Protein AF-A0AAF0UYI5-F1 (afdb_monomer_lite)

Secondary structure (DSSP, 8-state):
--------PPP---HHHHTTP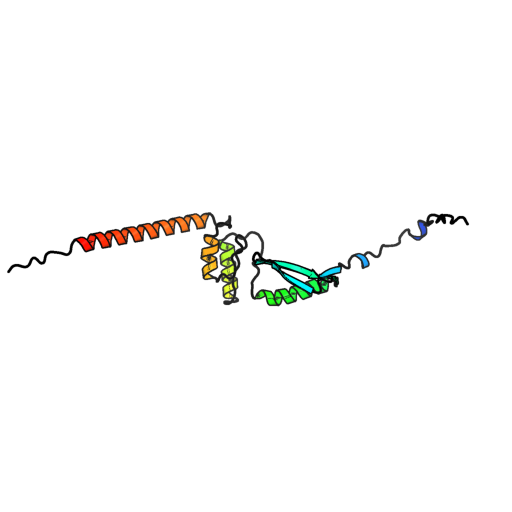PP--TTTS--EEEEEEEEEEEE-TTS-EEEEEEEEEEEEHHHHHHHHHHHHHHHTTS-----TT--HHHHHHHHHHHHHH-TT--B--TTT---SB-HHHHHHHHHH-TT-STTHHHHHHHHHHHHHHHHHHHHHHHHHHHHHTS--------

Sequence (174 aa):
GNKGIKLIKPIKINPEEYAGLEWNLEQFNKKKVLIPESHLMYTNTKGEISIRFTNYNYSNQTNLEEELELEEEKEFMNIEIIQEGYEVDEALQEAERRYNNNTNITFKCKACKTGNMGIFEVDRHFKTCEFRTDNLGYRKEYNNEDEIERDSIISQKELMESTSSSASPFQRTS

Structure (mmCIF, N/CA/C/O backbone):
data_AF-A0AAF0UYI5-F1
#
_entry.id   AF-A0AAF0UYI5-F1
#
loop_
_atom_site.group_PDB
_atom_site.id
_atom_site.type_symbol
_atom_site.label_atom_id
_atom_site.label_alt_id
_atom_site.label_comp_id
_atom_site.label_asym_id
_atom_site.label_entity_id
_atom_site.label_seq_id
_atom_site.pdbx_PDB_ins_code
_atom_site.Cartn_x
_atom_site.Cartn_y
_atom_site.Cartn_z
_atom_site.occupancy
_atom_site.B_iso_or_equiv
_atom_site.auth_seq_id
_atom_site.auth_comp_id
_atom_site.auth_asym_id
_atom_site.auth_atom_id
_atom_site.pdbx_PDB_model_num
ATOM 1 N N . GLY A 1 1 ? 14.761 35.169 -61.895 1.00 40.00 1 GLY A N 1
ATOM 2 C CA . GLY A 1 1 ? 15.932 34.498 -61.299 1.00 40.00 1 GLY A CA 1
ATOM 3 C C . GLY A 1 1 ? 15.481 33.195 -60.681 1.00 40.00 1 GLY A C 1
ATOM 4 O O . GLY A 1 1 ? 14.701 33.233 -59.740 1.00 40.00 1 GLY A O 1
ATOM 5 N N . ASN A 1 2 ? 15.877 32.065 -61.265 1.00 47.69 2 ASN A N 1
ATOM 6 C CA . ASN A 1 2 ? 15.392 30.738 -60.888 1.00 47.69 2 ASN A CA 1
ATOM 7 C C . ASN A 1 2 ? 16.076 30.292 -59.582 1.00 47.69 2 ASN A C 1
ATOM 9 O O . ASN A 1 2 ? 17.287 30.073 -59.568 1.00 47.69 2 ASN A O 1
ATOM 13 N N . LYS A 1 3 ? 15.328 30.196 -58.475 1.00 59.25 3 LYS A N 1
ATOM 14 C CA . LYS A 1 3 ? 15.824 29.647 -57.202 1.00 59.25 3 LYS A CA 1
ATOM 15 C C . LYS A 1 3 ? 15.841 28.119 -57.316 1.00 59.25 3 LYS A C 1
ATOM 17 O O . LYS A 1 3 ? 14.906 27.450 -56.896 1.00 59.25 3 LYS A O 1
ATOM 22 N N . GLY A 1 4 ? 16.866 27.589 -57.982 1.00 61.22 4 GLY A N 1
ATOM 23 C CA . GLY A 1 4 ? 17.025 26.153 -58.207 1.00 61.22 4 GLY A CA 1
ATOM 24 C C . GLY A 1 4 ? 17.203 25.379 -56.898 1.00 61.22 4 GLY A C 1
ATOM 25 O O . GLY A 1 4 ? 17.949 25.800 -56.013 1.00 61.22 4 GLY A O 1
ATOM 26 N N . ILE A 1 5 ? 16.523 24.237 -56.790 1.00 64.12 5 ILE A N 1
ATOM 27 C CA . ILE A 1 5 ? 16.699 23.262 -55.710 1.00 64.12 5 ILE A CA 1
ATOM 28 C C . ILE A 1 5 ? 18.129 22.713 -55.808 1.00 64.12 5 ILE A C 1
ATOM 30 O O . ILE A 1 5 ? 18.507 22.128 -56.824 1.00 64.12 5 ILE A O 1
ATOM 34 N N . LYS A 1 6 ? 18.943 22.907 -54.764 1.00 71.62 6 LYS A N 1
ATOM 35 C CA . LYS A 1 6 ? 20.257 22.259 -54.666 1.00 71.62 6 LYS A CA 1
ATOM 36 C C . LYS A 1 6 ? 20.039 20.775 -54.391 1.00 71.62 6 LYS A C 1
ATOM 38 O O . LYS A 1 6 ? 19.647 20.403 -53.289 1.00 71.62 6 LYS A O 1
ATOM 43 N N . LEU A 1 7 ? 20.303 19.936 -55.389 1.00 63.28 7 LEU A N 1
ATOM 44 C CA . LEU A 1 7 ? 20.336 18.488 -55.215 1.00 63.28 7 LEU A CA 1
ATOM 45 C C . LEU A 1 7 ? 21.528 18.138 -54.310 1.00 63.28 7 LEU A C 1
ATOM 47 O O . LEU A 1 7 ? 22.685 18.221 -54.729 1.00 63.28 7 LEU A O 1
ATOM 51 N N . ILE A 1 8 ? 21.254 17.789 -53.055 1.00 76.94 8 ILE A N 1
ATOM 52 C CA . ILE A 1 8 ? 22.266 17.252 -52.145 1.00 76.94 8 ILE A CA 1
ATOM 53 C C . ILE A 1 8 ? 22.531 15.819 -52.607 1.00 76.94 8 ILE A C 1
ATOM 55 O O . ILE A 1 8 ? 21.628 14.984 -52.607 1.00 76.94 8 ILE A O 1
ATOM 59 N N . LYS A 1 9 ? 23.752 15.544 -53.078 1.00 77.75 9 LYS A N 1
ATOM 60 C CA . LYS A 1 9 ? 24.138 14.181 -53.459 1.00 77.75 9 LYS A CA 1
ATOM 61 C C . LYS A 1 9 ? 24.109 13.287 -52.211 1.00 77.75 9 LYS A C 1
ATOM 63 O O . LYS A 1 9 ? 24.531 13.751 -51.151 1.00 77.75 9 LYS A O 1
ATOM 68 N N . PRO A 1 10 ? 23.645 12.032 -52.325 1.00 76.06 10 PRO A N 1
ATOM 69 C CA . PRO A 1 10 ? 23.645 11.111 -51.198 1.00 76.06 10 PRO A CA 1
ATOM 70 C C . PRO A 1 10 ? 25.071 10.896 -50.686 1.00 76.06 10 PRO A C 1
ATOM 72 O O . PRO A 1 10 ? 26.028 10.849 -51.466 1.00 76.06 10 PRO A O 1
ATOM 75 N N . ILE A 1 11 ? 25.194 10.786 -49.365 1.00 75.50 11 ILE A N 1
ATOM 76 C CA . ILE A 1 11 ? 26.463 10.519 -48.690 1.00 75.50 11 ILE A CA 1
ATOM 77 C C . ILE A 1 11 ? 26.959 9.148 -49.158 1.00 75.50 11 ILE A C 1
ATOM 79 O O . ILE A 1 11 ? 26.233 8.158 -49.085 1.00 75.50 11 ILE A O 1
ATOM 83 N N . LYS A 1 12 ? 28.191 9.098 -49.668 1.00 78.38 12 LYS A N 1
ATOM 84 C CA . LYS A 1 12 ? 28.867 7.841 -49.990 1.00 78.38 12 LYS A CA 1
ATOM 85 C C . LYS A 1 12 ? 29.588 7.370 -48.736 1.00 78.38 12 LYS A C 1
ATOM 87 O O . LYS A 1 12 ? 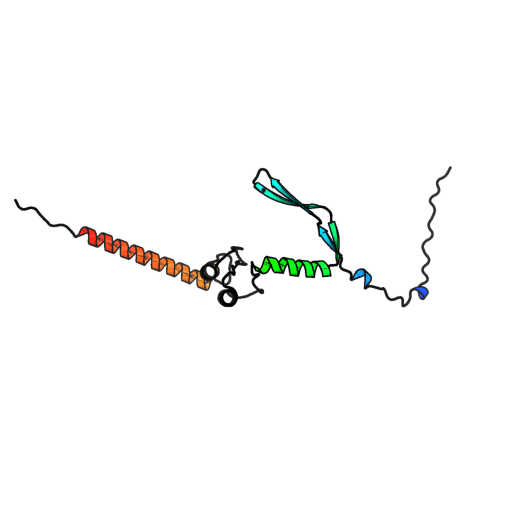30.534 8.021 -48.311 1.00 78.38 12 LYS A O 1
ATOM 92 N N . ILE A 1 13 ? 29.113 6.278 -48.151 1.00 74.12 13 ILE A N 1
ATOM 93 C CA . ILE A 1 13 ? 29.728 5.642 -46.984 1.00 74.12 13 ILE A CA 1
ATOM 94 C C . ILE A 1 13 ? 30.580 4.483 -47.503 1.00 74.12 13 ILE A C 1
ATOM 96 O O . ILE A 1 13 ? 30.069 3.653 -48.256 1.00 74.12 13 ILE A O 1
ATOM 100 N N . ASN A 1 14 ? 31.864 4.446 -47.145 1.00 78.50 14 ASN A N 1
ATOM 101 C CA . ASN A 1 14 ? 32.757 3.332 -47.454 1.00 78.50 14 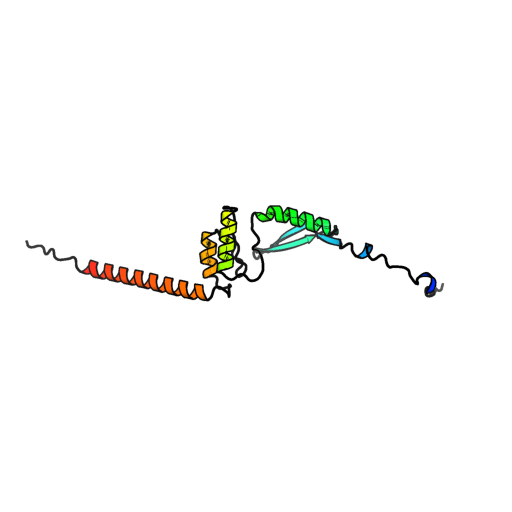ASN A CA 1
ATOM 102 C C . ASN A 1 14 ? 32.625 2.258 -46.358 1.00 78.50 14 ASN A C 1
ATOM 104 O O . ASN A 1 14 ? 33.045 2.521 -45.236 1.00 78.50 14 ASN A O 1
ATOM 108 N N . PRO A 1 15 ? 32.064 1.065 -46.624 1.00 69.38 15 PRO A N 1
ATOM 109 C CA . PRO A 1 15 ? 31.806 0.067 -45.584 1.00 69.38 15 PRO A CA 1
ATOM 110 C C . PRO A 1 15 ? 33.059 -0.390 -44.827 1.00 69.38 15 PRO A C 1
ATOM 112 O O . PRO A 1 15 ? 32.965 -0.711 -43.648 1.00 69.38 15 PRO A O 1
ATOM 115 N N . GLU A 1 16 ? 34.225 -0.387 -45.475 1.00 75.88 16 GLU A N 1
ATOM 116 C CA . GLU A 1 16 ? 35.495 -0.833 -44.885 1.00 75.88 16 GLU A CA 1
ATOM 117 C C . GLU A 1 16 ? 36.021 0.127 -43.807 1.00 75.88 16 GLU A C 1
ATOM 119 O O . GLU A 1 16 ? 36.668 -0.314 -42.864 1.00 75.88 16 GLU A O 1
ATOM 124 N N . GLU A 1 17 ? 35.696 1.421 -43.893 1.00 71.00 17 GLU A N 1
ATOM 125 C CA . GLU A 1 17 ? 36.098 2.434 -42.900 1.00 71.00 17 GLU A CA 1
ATOM 126 C C . GLU A 1 17 ? 35.301 2.339 -41.593 1.00 71.00 17 GLU A C 1
ATOM 128 O O . GLU A 1 17 ? 35.751 2.819 -40.554 1.00 71.00 17 GLU A O 1
ATOM 133 N N . TYR A 1 18 ? 34.118 1.722 -41.641 1.00 65.88 18 TYR A N 1
ATOM 134 C CA . TYR A 1 18 ? 33.220 1.580 -40.491 1.00 65.88 18 TYR A CA 1
ATOM 135 C C . TYR A 1 18 ? 33.084 0.126 -40.021 1.00 65.88 18 TYR A C 1
ATOM 137 O O . TYR A 1 18 ? 32.475 -0.135 -38.981 1.00 65.88 18 TYR A O 1
ATOM 145 N N . ALA A 1 19 ? 33.656 -0.826 -40.762 1.00 70.62 19 ALA A N 1
ATOM 146 C CA . ALA A 1 19 ? 33.714 -2.226 -40.375 1.00 70.62 19 ALA A CA 1
ATOM 147 C C . ALA A 1 19 ? 34.612 -2.383 -39.138 1.00 70.62 19 ALA A C 1
ATOM 149 O O . ALA A 1 19 ? 35.801 -2.085 -39.175 1.00 70.62 19 ALA A O 1
ATOM 150 N N . GLY A 1 20 ? 34.033 -2.852 -38.031 1.00 65.75 20 GLY A N 1
ATOM 151 C CA . GLY A 1 20 ? 34.754 -3.037 -36.767 1.00 65.75 20 GLY A CA 1
ATOM 152 C C . GLY A 1 20 ? 34.788 -1.808 -35.854 1.00 65.75 20 GLY A C 1
ATOM 153 O O . GLY A 1 20 ? 35.409 -1.874 -34.798 1.00 65.75 20 GLY A O 1
ATOM 154 N N . LEU A 1 21 ? 34.105 -0.710 -36.206 1.00 71.00 21 LEU A N 1
ATOM 155 C CA . LEU A 1 21 ? 33.849 0.360 -35.243 1.00 71.00 21 LEU A CA 1
ATOM 156 C C . LEU A 1 21 ? 32.826 -0.118 -34.213 1.00 71.00 21 LEU A C 1
ATOM 158 O O . LEU A 1 21 ? 31.670 -0.404 -34.533 1.00 71.00 21 LEU A O 1
ATOM 162 N N . GLU A 1 22 ? 33.259 -0.187 -32.962 1.00 71.50 22 GLU A N 1
ATOM 163 C CA . GLU A 1 22 ? 32.368 -0.446 -31.843 1.00 71.50 22 GLU A CA 1
ATOM 164 C C . GLU A 1 22 ? 31.548 0.810 -31.547 1.00 71.50 22 GLU A C 1
ATOM 166 O O . GLU A 1 22 ? 32.065 1.924 -31.425 1.00 71.50 22 GLU A O 1
ATOM 171 N N . TRP A 1 23 ? 30.234 0.636 -31.443 1.00 70.31 23 TRP A N 1
ATOM 172 C CA . TRP A 1 23 ? 29.358 1.709 -31.005 1.00 70.31 23 TRP A CA 1
ATOM 173 C C . TRP A 1 23 ? 29.650 1.981 -29.530 1.00 70.31 23 TRP A C 1
ATOM 175 O O . TRP A 1 23 ? 29.449 1.105 -28.691 1.00 70.31 23 TRP A O 1
ATOM 185 N N . ASN A 1 24 ? 30.082 3.198 -29.190 1.00 68.81 24 ASN A N 1
ATOM 186 C CA . ASN A 1 24 ? 30.131 3.613 -27.792 1.00 68.81 24 ASN A CA 1
ATOM 187 C C . ASN A 1 24 ? 28.687 3.795 -27.295 1.00 68.81 24 ASN A C 1
ATOM 189 O O . ASN A 1 24 ? 28.069 4.849 -27.478 1.00 68.81 24 ASN A O 1
ATOM 193 N N . LEU A 1 25 ? 28.137 2.723 -26.723 1.00 68.12 25 LEU A N 1
ATOM 194 C CA . LEU A 1 25 ? 26.789 2.685 -26.162 1.00 68.12 25 LEU A CA 1
ATOM 195 C C . LEU A 1 25 ? 26.725 3.293 -24.752 1.00 68.12 25 LEU A C 1
ATOM 197 O O . LEU A 1 25 ? 25.634 3.592 -24.270 1.00 68.12 25 LEU A O 1
ATOM 201 N N . GLU A 1 26 ? 27.867 3.550 -24.105 1.00 66.62 26 GLU A N 1
ATOM 202 C CA . GLU A 1 26 ? 27.918 4.110 -22.747 1.00 66.62 26 GLU A CA 1
ATOM 203 C C . GLU A 1 26 ? 27.254 5.490 -22.670 1.00 66.62 26 GLU A C 1
ATOM 205 O O . GLU A 1 26 ? 26.598 5.820 -21.682 1.00 66.62 26 GLU A O 1
ATOM 210 N N . GLN A 1 27 ? 27.350 6.289 -23.738 1.00 62.41 27 GLN A N 1
ATOM 211 C CA . GLN A 1 27 ? 26.686 7.595 -23.815 1.00 62.41 27 GLN A CA 1
ATOM 212 C C . GLN A 1 27 ? 25.150 7.501 -23.832 1.00 62.41 27 GLN A C 1
ATOM 214 O O . GLN A 1 27 ? 24.484 8.438 -23.393 1.00 62.41 27 GLN A O 1
ATOM 219 N N . PHE A 1 28 ? 24.593 6.381 -24.307 1.00 60.94 28 PHE A N 1
ATOM 220 C CA . PHE A 1 28 ? 23.150 6.122 -24.349 1.00 60.94 28 PHE A CA 1
ATOM 221 C C . PHE A 1 28 ? 22.644 5.422 -23.080 1.00 60.94 28 PHE A C 1
ATOM 223 O O . PHE A 1 28 ? 21.457 5.496 -22.778 1.00 60.94 28 PHE A O 1
ATOM 230 N N . ASN A 1 29 ? 23.542 4.811 -22.301 1.00 58.69 29 ASN A N 1
ATOM 231 C CA . ASN A 1 29 ? 23.223 4.209 -21.003 1.00 58.69 29 ASN A CA 1
ATOM 232 C C . ASN A 1 29 ? 23.069 5.234 -19.868 1.00 58.69 29 ASN A C 1
ATOM 234 O O . ASN A 1 29 ? 22.651 4.871 -18.769 1.00 58.69 29 ASN A O 1
ATOM 238 N N . LYS A 1 30 ? 23.365 6.520 -20.105 1.00 61.31 30 LYS A N 1
ATOM 239 C CA . LYS A 1 30 ? 23.092 7.586 -19.131 1.00 61.31 30 LYS A CA 1
ATOM 240 C C . LYS A 1 30 ? 21.598 7.893 -19.124 1.00 61.31 30 LYS A C 1
ATOM 242 O O . LYS A 1 30 ? 21.129 8.756 -19.867 1.00 61.31 30 LYS A O 1
ATOM 247 N N . LYS A 1 31 ? 20.853 7.171 -18.286 1.00 62.94 31 LYS A N 1
ATOM 248 C CA . LYS A 1 31 ? 19.433 7.426 -18.044 1.00 62.94 31 LYS A CA 1
ATOM 249 C C . LYS A 1 31 ? 19.282 8.818 -17.422 1.00 62.94 31 LYS A C 1
ATOM 251 O O . LYS A 1 31 ? 19.663 9.056 -16.277 1.00 62.94 31 LYS A O 1
ATOM 256 N N . LYS A 1 32 ? 18.791 9.764 -18.220 1.00 64.44 32 LYS A N 1
ATOM 257 C CA . LYS A 1 32 ? 18.425 11.105 -17.760 1.00 64.44 32 LYS A CA 1
ATOM 258 C C . LYS A 1 32 ? 16.932 11.114 -17.486 1.00 64.44 32 LYS A C 1
ATOM 260 O O . LYS A 1 32 ? 16.155 10.743 -18.364 1.00 64.44 32 LYS A O 1
ATOM 265 N N . VAL A 1 33 ? 16.548 11.547 -16.296 1.00 69.81 33 VAL A N 1
ATOM 266 C CA . VAL A 1 33 ? 15.146 11.668 -15.891 1.00 69.81 33 VAL A CA 1
ATOM 267 C C . VAL A 1 33 ? 14.767 13.145 -15.918 1.00 69.81 33 VAL A C 1
ATOM 269 O O . VAL A 1 33 ? 15.575 14.008 -15.571 1.00 69.81 33 VAL A O 1
ATOM 272 N N . LEU A 1 34 ? 13.558 13.445 -16.388 1.00 74.81 34 LEU A N 1
ATOM 273 C CA . LEU A 1 34 ? 12.992 14.788 -16.301 1.00 74.81 34 LEU A CA 1
ATOM 274 C C . LEU A 1 34 ? 12.383 14.965 -14.914 1.00 74.81 34 LEU A C 1
ATOM 276 O O . LEU A 1 34 ? 11.420 14.278 -14.580 1.00 74.81 34 LEU A O 1
ATOM 280 N N . ILE A 1 35 ? 12.927 15.897 -14.141 1.00 72.88 35 ILE A N 1
ATOM 281 C CA . ILE A 1 35 ? 12.408 16.257 -12.822 1.00 72.88 35 ILE A CA 1
ATOM 282 C C . ILE A 1 35 ? 11.767 17.644 -12.929 1.00 72.88 35 ILE A C 1
ATOM 284 O O . ILE A 1 35 ? 12.372 18.548 -13.522 1.00 72.88 35 ILE A O 1
ATOM 288 N N . PRO A 1 36 ? 10.540 17.831 -12.416 1.00 77.50 36 PRO A N 1
ATOM 289 C CA . PRO A 1 36 ? 9.928 19.148 -12.359 1.00 77.50 36 PRO A CA 1
ATOM 290 C C . PRO A 1 36 ? 10.631 20.027 -11.316 1.00 77.50 36 PRO A C 1
ATOM 292 O O . PRO A 1 36 ? 10.822 19.623 -10.177 1.00 77.50 36 PRO A O 1
ATOM 295 N N . GLU A 1 37 ? 10.988 21.248 -11.695 1.00 76.06 37 GLU A N 1
ATOM 296 C CA . GLU A 1 37 ? 11.620 22.243 -10.821 1.00 76.06 37 GLU A CA 1
ATOM 297 C C . GLU A 1 37 ? 10.619 22.844 -9.827 1.00 76.06 37 GLU A C 1
ATOM 299 O O . GLU A 1 37 ? 10.975 23.228 -8.716 1.00 76.06 37 GLU A O 1
ATOM 304 N N . SER A 1 38 ? 9.348 22.947 -10.224 1.00 74.75 38 SER A N 1
ATOM 305 C CA . SER A 1 38 ? 8.299 23.502 -9.375 1.00 74.75 38 SER A CA 1
ATOM 306 C C . SER A 1 38 ? 6.920 22.944 -9.726 1.00 74.75 38 SER A C 1
ATOM 308 O O . SER A 1 38 ? 6.719 22.295 -10.758 1.00 74.75 38 SER A O 1
ATOM 310 N N . HIS A 1 39 ? 5.940 23.209 -8.865 1.00 81.38 39 HIS A N 1
ATOM 311 C CA . HIS A 1 39 ? 4.549 22.854 -9.097 1.00 81.38 39 HIS A CA 1
ATOM 312 C C . HIS A 1 39 ? 3.595 23.943 -8.597 1.00 81.38 39 HIS A C 1
ATOM 314 O O . HIS A 1 39 ? 3.866 24.666 -7.643 1.00 81.38 39 HIS A O 1
ATOM 320 N N . LEU A 1 40 ? 2.448 24.040 -9.263 1.00 80.75 40 LEU A N 1
ATOM 321 C CA . LEU A 1 40 ? 1.325 24.888 -8.895 1.00 80.75 40 LEU A CA 1
ATOM 322 C C . LEU A 1 40 ? 0.210 24.006 -8.342 1.00 80.75 40 LEU A C 1
ATOM 324 O O . LEU A 1 40 ? -0.225 23.066 -9.013 1.00 80.75 40 LEU A O 1
ATOM 328 N N . MET A 1 41 ? -0.281 24.340 -7.152 1.00 86.12 41 MET A N 1
ATOM 329 C CA . MET A 1 41 ? -1.467 23.720 -6.563 1.00 86.12 41 MET A CA 1
ATOM 330 C C . MET A 1 41 ? -2.618 24.713 -6.554 1.00 86.12 41 MET A C 1
ATOM 332 O O . MET A 1 41 ? -2.444 25.873 -6.182 1.00 86.12 41 MET A O 1
ATOM 336 N N . TYR A 1 42 ? -3.802 24.260 -6.946 1.00 85.00 42 TYR A N 1
ATOM 337 C CA . TYR A 1 42 ? -5.013 25.062 -6.840 1.00 85.00 42 TYR A CA 1
ATOM 338 C C . TYR A 1 42 ? -6.220 24.184 -6.536 1.00 85.00 42 TYR A C 1
ATOM 340 O O . TYR A 1 42 ? -6.312 23.040 -6.983 1.00 85.00 42 TYR A O 1
ATOM 348 N N . THR A 1 43 ? -7.156 24.754 -5.786 1.00 89.62 43 THR A N 1
ATOM 349 C CA . THR A 1 43 ? -8.423 24.113 -5.443 1.00 89.62 43 THR A CA 1
ATOM 350 C C . THR A 1 43 ? -9.515 24.708 -6.314 1.00 89.62 43 THR A C 1
ATOM 352 O O . THR A 1 43 ? -9.662 25.930 -6.386 1.00 89.62 43 THR A O 1
ATOM 355 N N . ASN A 1 44 ? -10.267 23.862 -7.013 1.00 83.69 44 ASN A N 1
ATOM 356 C CA . ASN A 1 44 ? -11.378 24.335 -7.829 1.00 83.69 44 ASN A CA 1
ATOM 357 C C . ASN A 1 44 ? -12.600 24.693 -6.963 1.00 83.69 44 ASN A C 1
ATOM 359 O O . ASN A 1 44 ? -12.648 24.439 -5.760 1.00 83.69 44 ASN A O 1
ATOM 363 N N . THR A 1 45 ? -13.630 25.268 -7.582 1.00 84.69 45 THR A N 1
ATOM 364 C CA . THR A 1 45 ? -14.865 25.684 -6.890 1.00 84.69 45 THR A CA 1
ATOM 365 C C . THR A 1 45 ? -15.674 24.527 -6.293 1.00 84.69 45 THR A C 1
ATOM 367 O O . THR A 1 45 ? -16.608 24.777 -5.537 1.00 84.69 45 THR A O 1
ATOM 370 N N . LYS A 1 46 ? -15.326 23.274 -6.610 1.00 89.38 46 LYS A N 1
ATOM 371 C CA . LYS A 1 46 ? -15.910 22.056 -6.034 1.00 89.38 46 LYS A CA 1
ATOM 372 C C . LYS A 1 46 ? -15.079 21.484 -4.878 1.00 89.38 46 LYS A C 1
ATOM 374 O O . LYS A 1 46 ? -15.456 20.458 -4.325 1.00 89.38 46 LYS A O 1
ATOM 379 N N . GLY A 1 47 ? -13.969 22.128 -4.513 1.00 81.75 47 GLY A N 1
ATOM 380 C CA . GLY A 1 47 ? -13.066 21.654 -3.464 1.00 81.75 47 GLY A CA 1
ATOM 381 C C . GLY A 1 47 ? -12.051 20.607 -3.930 1.00 81.75 47 GLY A C 1
ATOM 382 O O . GLY A 1 47 ? -11.304 20.087 -3.106 1.00 81.75 47 GLY A O 1
ATOM 383 N N . GLU A 1 48 ? -11.987 20.295 -5.226 1.00 85.31 48 GLU A N 1
ATOM 384 C CA . GLU A 1 48 ? -11.016 19.336 -5.758 1.00 85.31 48 GLU A CA 1
ATOM 385 C C . GLU A 1 48 ? -9.655 20.021 -5.921 1.00 85.31 48 GLU A C 1
ATOM 387 O O . GLU A 1 48 ? -9.559 21.119 -6.481 1.00 85.31 48 GLU A O 1
ATOM 392 N N . ILE A 1 49 ? -8.598 19.366 -5.443 1.00 87.38 49 ILE A N 1
ATOM 393 C CA . ILE A 1 49 ? -7.223 19.861 -5.532 1.00 87.38 49 ILE A CA 1
ATOM 394 C C . ILE A 1 49 ? -6.596 19.341 -6.825 1.00 87.38 49 ILE A C 1
ATOM 396 O O . ILE A 1 49 ? -6.583 18.139 -7.079 1.00 87.38 49 ILE A O 1
ATOM 400 N N . SER A 1 50 ? -6.040 20.246 -7.628 1.00 84.50 50 SER A N 1
ATOM 401 C CA . SER A 1 50 ? -5.258 19.915 -8.818 1.00 84.50 50 SER A CA 1
ATOM 402 C C . SER A 1 50 ? -3.816 20.372 -8.642 1.00 84.50 50 SER A C 1
ATOM 404 O O . SER A 1 50 ? -3.552 21.472 -8.157 1.00 84.50 50 SER A O 1
ATOM 406 N N . ILE A 1 51 ? -2.885 19.547 -9.121 1.00 86.50 51 ILE A N 1
ATOM 407 C CA . ILE A 1 51 ? -1.451 19.846 -9.156 1.00 86.50 51 ILE A CA 1
ATOM 408 C C . ILE A 1 51 ? -1.013 19.954 -10.617 1.00 86.50 51 ILE A C 1
ATOM 410 O O . ILE A 1 51 ? -1.399 19.133 -11.450 1.00 86.50 51 ILE A O 1
ATOM 414 N N . ARG A 1 52 ? -0.221 20.975 -10.948 1.00 82.38 52 ARG A N 1
ATOM 415 C CA . ARG A 1 52 ? 0.427 21.126 -12.256 1.00 82.38 52 ARG A CA 1
ATOM 416 C C . ARG A 1 52 ? 1.915 21.381 -12.063 1.00 82.38 52 ARG A C 1
ATOM 418 O O . ARG A 1 52 ? 2.289 22.404 -11.506 1.00 82.38 52 ARG A O 1
ATOM 425 N N . PHE A 1 53 ? 2.748 20.498 -12.594 1.00 82.75 53 PHE A N 1
ATOM 426 C CA . PHE A 1 53 ? 4.197 20.677 -12.618 1.00 82.75 53 PHE A CA 1
ATOM 427 C C . PHE A 1 53 ? 4.620 21.678 -13.701 1.00 82.75 53 PHE A C 1
ATOM 429 O O . PHE A 1 53 ? 4.052 21.698 -14.799 1.00 82.75 53 PHE A O 1
ATOM 436 N N . THR A 1 54 ? 5.606 22.516 -13.394 1.00 75.81 54 THR A N 1
ATOM 437 C CA . THR A 1 54 ? 6.126 23.564 -14.281 1.00 75.81 54 THR A CA 1
ATOM 438 C C . THR A 1 54 ? 7.645 23.534 -14.296 1.00 75.81 54 THR A C 1
ATOM 440 O O . THR A 1 54 ? 8.241 23.393 -13.234 1.00 75.81 54 THR A O 1
ATOM 443 N N . ASN A 1 55 ? 8.228 23.762 -15.479 1.00 71.62 55 ASN A N 1
ATOM 444 C CA . ASN A 1 55 ? 9.669 23.746 -15.760 1.00 71.62 55 ASN A CA 1
ATOM 445 C C . ASN A 1 55 ? 10.316 22.391 -15.443 1.00 71.62 55 ASN A C 1
ATOM 447 O O . ASN A 1 55 ? 10.332 21.948 -14.305 1.00 71.62 55 ASN A O 1
ATOM 451 N N . TYR A 1 56 ? 10.839 21.709 -16.460 1.00 76.25 56 TYR A N 1
ATOM 452 C CA . TYR A 1 56 ? 11.481 20.405 -16.286 1.00 76.25 56 TYR A CA 1
ATOM 453 C C . TYR A 1 56 ? 12.970 20.526 -16.569 1.00 76.25 56 TYR A C 1
ATOM 455 O O . TYR A 1 56 ? 13.353 21.040 -17.622 1.00 76.25 56 TYR A O 1
ATOM 463 N N . ASN A 1 57 ? 13.790 20.000 -15.665 1.00 75.81 57 ASN A N 1
ATOM 464 C CA . ASN A 1 57 ? 15.234 19.913 -15.835 1.00 75.81 57 ASN A CA 1
ATOM 465 C C . ASN A 1 57 ? 15.658 18.444 -15.939 1.00 75.81 57 ASN A C 1
ATOM 467 O O . ASN A 1 57 ? 15.049 17.557 -15.340 1.00 75.81 57 ASN A O 1
ATOM 471 N N . TYR A 1 58 ? 16.696 18.175 -16.733 1.00 71.06 58 TYR A N 1
ATOM 472 C CA . TYR A 1 58 ? 17.274 16.836 -16.819 1.00 71.06 58 TYR A CA 1
ATOM 473 C C . TYR A 1 58 ? 18.202 16.604 -15.631 1.00 71.06 58 TYR A C 1
ATOM 475 O O . TYR A 1 58 ? 19.190 17.321 -15.482 1.00 71.06 58 TYR A O 1
ATOM 483 N N . SER A 1 59 ? 17.923 15.565 -14.852 1.00 65.62 59 SER A N 1
ATOM 484 C CA . SER A 1 59 ? 18.825 15.066 -13.817 1.00 65.62 59 SER A CA 1
ATOM 485 C C . SER A 1 59 ? 19.352 13.680 -14.183 1.00 65.62 59 SER A C 1
ATOM 487 O O . SER A 1 59 ? 18.744 12.950 -14.976 1.00 65.62 59 SER A O 1
ATOM 489 N N . ASN A 1 60 ? 20.515 13.325 -13.641 1.00 63.06 60 ASN A N 1
ATOM 490 C CA . ASN A 1 60 ? 21.036 11.966 -13.749 1.00 63.06 60 ASN A CA 1
ATOM 491 C C . ASN A 1 60 ? 20.261 11.070 -12.785 1.00 63.06 60 ASN A C 1
ATOM 493 O O . ASN A 1 60 ? 20.073 11.433 -11.628 1.00 63.06 60 ASN A O 1
ATOM 497 N N . GLN A 1 61 ? 19.842 9.896 -13.257 1.00 58.09 61 GLN A N 1
ATOM 498 C CA . GLN A 1 61 ? 19.025 8.971 -12.472 1.00 58.09 61 GLN A CA 1
ATOM 499 C C . GLN A 1 61 ? 19.656 8.574 -11.125 1.00 58.09 61 GLN A C 1
ATOM 501 O O . GLN A 1 61 ? 18.932 8.449 -10.150 1.00 58.09 61 GLN A O 1
ATOM 506 N N . THR A 1 62 ? 20.985 8.468 -11.047 1.00 58.25 62 THR A N 1
ATOM 507 C CA . THR A 1 62 ? 21.701 8.147 -9.799 1.00 58.25 62 THR A CA 1
ATOM 508 C C . THR A 1 62 ? 21.474 9.179 -8.699 1.00 58.25 62 THR A C 1
ATOM 510 O O . THR A 1 62 ? 21.335 8.816 -7.543 1.00 58.25 62 THR A O 1
ATOM 513 N N . ASN A 1 63 ? 21.376 10.463 -9.055 1.00 57.22 63 ASN A N 1
ATOM 514 C CA . ASN A 1 63 ? 21.130 11.520 -8.075 1.00 57.22 63 ASN A CA 1
ATOM 515 C C . ASN A 1 63 ? 19.678 11.500 -7.587 1.00 57.22 63 ASN A C 1
ATOM 517 O O . ASN A 1 63 ? 19.416 11.902 -6.465 1.00 57.22 63 ASN A O 1
ATOM 521 N N . LEU A 1 64 ? 18.745 11.056 -8.438 1.00 54.53 64 LEU A N 1
ATOM 522 C CA . LEU A 1 64 ? 17.341 10.912 -8.065 1.00 54.53 64 LEU A CA 1
ATOM 523 C C . LEU A 1 64 ? 17.134 9.696 -7.159 1.00 54.53 64 LEU A C 1
ATOM 525 O O . LEU A 1 64 ? 16.329 9.781 -6.252 1.00 54.53 64 LEU A O 1
ATOM 529 N N . GLU A 1 65 ? 17.844 8.590 -7.388 1.00 56.12 65 GLU A N 1
ATOM 530 C CA . GLU A 1 65 ? 17.811 7.423 -6.495 1.00 56.12 65 GLU A CA 1
ATOM 531 C C . GLU A 1 65 ? 18.361 7.789 -5.106 1.00 56.12 65 GLU A C 1
ATOM 533 O O . GLU A 1 65 ? 17.691 7.531 -4.117 1.00 56.12 65 GLU A O 1
ATOM 538 N N . GLU A 1 66 ? 19.486 8.509 -5.023 1.00 57.12 66 GLU A N 1
ATOM 539 C CA . GLU A 1 66 ? 20.033 8.995 -3.742 1.00 57.12 66 GLU A CA 1
ATOM 540 C C . GLU A 1 66 ? 19.140 10.054 -3.056 1.00 57.12 66 GLU A C 1
ATOM 542 O O . GLU A 1 66 ? 19.009 10.064 -1.834 1.00 57.12 66 GLU A O 1
ATOM 547 N N . GLU A 1 67 ? 18.518 10.966 -3.813 1.00 55.59 67 GLU A N 1
ATOM 548 C CA . GLU A 1 67 ? 17.611 11.985 -3.257 1.00 55.59 67 GLU A CA 1
ATOM 549 C C . GLU A 1 67 ? 16.267 11.382 -2.825 1.00 55.59 67 GLU A C 1
ATOM 551 O O . GLU A 1 67 ? 15.752 11.759 -1.775 1.00 55.59 67 GLU A O 1
ATOM 556 N N . LEU A 1 68 ? 15.745 10.400 -3.571 1.00 55.56 68 LEU A N 1
ATOM 557 C CA . LEU A 1 68 ? 14.595 9.596 -3.159 1.00 55.56 68 LEU A CA 1
ATOM 558 C C . LEU A 1 68 ? 14.922 8.782 -1.913 1.00 55.56 68 LEU A C 1
ATOM 560 O O . LEU A 1 68 ? 14.107 8.781 -1.011 1.00 55.56 68 LEU A O 1
ATOM 564 N N . GLU A 1 69 ? 16.104 8.174 -1.796 1.00 51.00 69 GLU A N 1
ATOM 565 C CA . GLU A 1 69 ? 16.517 7.476 -0.569 1.00 51.00 69 GLU A CA 1
ATOM 566 C C . GLU A 1 69 ? 16.576 8.431 0.645 1.00 51.00 69 GLU A C 1
ATOM 568 O O . GLU A 1 69 ? 16.186 8.061 1.754 1.00 51.00 69 GLU A O 1
ATOM 573 N N . LEU A 1 70 ? 16.999 9.687 0.445 1.00 49.06 70 LEU A N 1
ATOM 574 C CA . LEU A 1 70 ? 17.053 10.721 1.491 1.00 49.06 70 LEU A CA 1
ATOM 575 C C . LEU A 1 70 ? 15.678 11.335 1.836 1.00 49.06 70 LEU A C 1
ATOM 577 O O . LEU A 1 70 ? 15.437 11.726 2.984 1.00 49.06 70 LEU A O 1
ATOM 581 N N . GLU A 1 71 ? 14.773 11.467 0.863 1.00 46.88 71 GLU A N 1
ATOM 582 C CA . GLU A 1 71 ? 13.383 11.886 1.094 1.00 46.88 71 GLU A CA 1
ATOM 583 C C . GLU A 1 71 ? 12.540 10.753 1.680 1.00 46.88 71 GLU A C 1
ATOM 585 O O . GLU A 1 71 ? 11.777 10.999 2.619 1.00 46.88 71 GLU A O 1
ATOM 590 N N . GLU A 1 72 ? 12.763 9.517 1.233 1.00 42.09 72 GLU A N 1
ATOM 591 C CA . GLU A 1 72 ? 12.296 8.300 1.886 1.00 42.09 72 GLU A CA 1
ATOM 592 C C . GLU A 1 72 ? 12.778 8.315 3.337 1.00 42.09 72 GLU A C 1
ATOM 594 O O . GLU A 1 72 ? 11.931 8.143 4.206 1.00 42.09 72 GLU A O 1
ATOM 599 N N . GLU A 1 73 ? 14.048 8.669 3.639 1.00 41.78 73 GLU A N 1
ATOM 600 C CA . GLU A 1 73 ? 14.596 8.818 5.011 1.00 41.78 73 GLU A CA 1
ATOM 601 C C . GLU A 1 73 ? 13.723 9.683 5.945 1.00 41.78 73 GLU A C 1
ATOM 603 O O . GLU A 1 73 ? 13.560 9.371 7.130 1.00 41.78 73 GLU A O 1
ATOM 608 N N . LYS A 1 74 ? 13.084 10.733 5.412 1.00 41.50 74 LYS A N 1
ATOM 609 C CA . LYS A 1 74 ? 12.110 11.569 6.141 1.00 41.50 74 LYS A CA 1
ATOM 610 C C . LYS A 1 74 ? 10.695 10.996 6.141 1.00 41.50 74 LYS A C 1
ATOM 612 O O . LYS A 1 74 ? 9.945 11.243 7.090 1.00 41.50 74 LYS A O 1
ATOM 617 N N . GLU A 1 75 ? 10.329 10.239 5.115 1.00 38.81 75 GLU A N 1
ATOM 618 C CA . GLU A 1 75 ? 9.086 9.476 5.047 1.00 38.81 75 GLU A CA 1
ATOM 619 C C . GLU A 1 75 ? 9.100 8.192 5.899 1.00 38.81 75 GLU A C 1
ATOM 621 O O . GLU A 1 75 ? 8.015 7.738 6.237 1.00 38.81 75 GLU A O 1
ATOM 626 N N . PHE A 1 76 ? 10.242 7.665 6.382 1.00 38.88 76 PHE A N 1
ATOM 627 C CA . PHE A 1 76 ? 10.294 6.490 7.290 1.00 38.88 76 PHE A CA 1
ATOM 628 C C . PHE A 1 76 ? 9.747 6.737 8.708 1.00 38.88 76 PHE A C 1
ATOM 630 O O . PHE A 1 76 ? 9.782 5.834 9.548 1.00 38.88 76 PHE A O 1
ATOM 637 N N . MET A 1 77 ? 9.165 7.904 9.004 1.00 40.66 77 MET A N 1
ATOM 638 C CA . MET A 1 77 ? 8.183 7.970 10.099 1.00 40.66 77 MET A CA 1
ATOM 639 C C . MET A 1 77 ? 6.837 7.311 9.731 1.00 40.66 77 MET A C 1
ATOM 641 O O . MET A 1 77 ? 6.041 7.008 10.617 1.00 40.66 77 MET A O 1
ATOM 645 N N . ASN A 1 78 ? 6.615 7.007 8.452 1.00 37.88 78 ASN A N 1
ATOM 646 C CA . ASN A 1 78 ? 5.551 6.171 7.915 1.00 37.88 78 ASN A CA 1
ATOM 647 C C . ASN A 1 78 ? 6.180 4.925 7.297 1.00 37.88 78 ASN A C 1
ATOM 649 O O . ASN A 1 78 ? 6.775 4.940 6.226 1.00 37.88 78 ASN A O 1
ATOM 653 N N . ILE A 1 79 ? 6.056 3.815 8.002 1.00 40.09 79 ILE A N 1
ATOM 654 C CA . ILE A 1 79 ? 6.688 2.574 7.597 1.00 40.09 79 ILE A CA 1
ATOM 655 C C . ILE A 1 79 ? 5.934 1.949 6.410 1.00 40.09 79 ILE A C 1
ATOM 657 O O . ILE A 1 79 ? 4.775 1.544 6.530 1.00 40.09 79 ILE A O 1
ATOM 661 N N . GLU A 1 80 ? 6.615 1.827 5.266 1.00 43.62 80 GLU A N 1
ATOM 662 C CA . GLU A 1 80 ? 6.170 1.005 4.141 1.00 43.62 80 GLU A CA 1
ATOM 663 C C . GLU A 1 80 ? 6.202 -0.481 4.526 1.00 43.62 80 GLU A C 1
ATOM 665 O O . GLU A 1 80 ? 7.208 -1.051 4.970 1.00 43.62 80 GLU A O 1
ATOM 670 N N . ILE A 1 81 ? 5.055 -1.145 4.396 1.00 45.06 81 ILE A N 1
ATOM 671 C CA . ILE A 1 81 ? 4.946 -2.576 4.666 1.00 45.06 81 ILE A CA 1
ATOM 672 C C . ILE A 1 81 ? 5.464 -3.365 3.458 1.00 45.06 81 ILE A C 1
ATOM 674 O O . ILE A 1 81 ? 4.821 -3.454 2.414 1.00 45.06 81 ILE A O 1
ATOM 678 N N . ILE A 1 82 ? 6.649 -3.926 3.697 1.00 46.88 82 ILE A N 1
ATOM 679 C CA . ILE A 1 82 ? 7.319 -5.103 3.126 1.00 46.88 82 ILE A CA 1
ATOM 680 C C . ILE A 1 82 ? 6.383 -6.101 2.415 1.00 46.88 82 ILE A C 1
ATOM 682 O O . ILE A 1 82 ? 5.463 -6.638 3.020 1.00 46.88 82 ILE A O 1
ATOM 686 N N . GLN A 1 83 ? 6.750 -6.360 1.154 1.00 39.06 83 GLN A N 1
ATOM 687 C CA . GLN A 1 83 ? 6.573 -7.555 0.312 1.00 39.06 83 GLN A CA 1
ATOM 688 C C . GLN A 1 83 ? 5.159 -8.124 0.078 1.00 39.06 83 GLN A C 1
ATOM 690 O O . GLN A 1 83 ? 4.248 -8.117 0.899 1.00 39.06 83 GLN A O 1
ATOM 695 N N . GLU A 1 84 ? 4.966 -8.574 -1.158 1.00 37.81 84 GLU A N 1
ATOM 696 C CA . GLU A 1 84 ? 3.751 -9.196 -1.668 1.00 37.81 84 GLU A CA 1
ATOM 697 C C . GLU A 1 84 ? 3.450 -10.518 -0.943 1.00 37.81 84 GLU A C 1
ATOM 699 O O . GLU A 1 84 ? 4.321 -11.372 -0.844 1.00 37.81 84 GLU A O 1
ATOM 704 N N . GLY A 1 85 ? 2.196 -10.720 -0.521 1.00 45.75 85 GLY A N 1
ATOM 705 C CA . GLY A 1 85 ? 1.647 -12.070 -0.339 1.00 45.75 85 GLY A CA 1
ATOM 706 C C . GLY A 1 85 ? 1.469 -12.612 1.081 1.00 45.75 85 GLY A C 1
ATOM 707 O O . GLY A 1 85 ? 1.050 -13.756 1.185 1.00 45.75 85 GLY A O 1
ATOM 708 N N . TYR A 1 86 ? 1.720 -11.845 2.143 1.00 52.94 86 TYR A N 1
ATOM 709 C CA . TYR A 1 86 ? 1.534 -12.355 3.510 1.00 52.94 86 TYR A CA 1
ATOM 710 C C . TYR A 1 86 ? 0.059 -12.563 3.877 1.00 52.94 86 TYR A C 1
ATOM 712 O O . TYR A 1 86 ? -0.759 -11.650 3.701 1.00 52.94 86 TYR A O 1
ATOM 720 N N . GLU A 1 87 ? -0.247 -13.739 4.433 1.00 73.62 87 GLU A N 1
ATOM 721 C CA . GLU A 1 87 ? -1.525 -14.020 5.096 1.00 73.62 87 GLU A CA 1
ATOM 722 C C . GLU A 1 87 ? -1.704 -13.088 6.313 1.00 73.62 87 GLU A C 1
ATOM 724 O O . GLU A 1 87 ? -0.747 -12.480 6.804 1.00 73.62 87 GLU A O 1
ATOM 729 N N . VAL A 1 88 ? -2.941 -12.933 6.804 1.00 80.75 88 VAL A N 1
ATOM 730 C CA . VAL A 1 88 ? -3.265 -12.002 7.906 1.00 80.75 88 VAL A CA 1
ATOM 731 C C . VAL A 1 88 ? -2.335 -12.189 9.104 1.00 80.75 88 VAL A C 1
ATOM 733 O O . VAL A 1 88 ? -1.842 -11.199 9.638 1.00 80.75 88 VAL A O 1
ATOM 736 N N . ASP A 1 89 ? -2.047 -13.431 9.479 1.00 82.19 89 ASP A N 1
ATOM 737 C CA . ASP A 1 89 ? -1.262 -13.759 10.674 1.00 82.19 89 ASP A CA 1
ATOM 738 C C . ASP A 1 89 ? 0.199 -13.345 10.550 1.00 82.19 89 ASP A C 1
ATOM 740 O O . ASP A 1 89 ? 0.771 -12.765 11.472 1.00 82.19 89 ASP A O 1
ATOM 744 N N . GLU A 1 90 ? 0.786 -13.562 9.379 1.00 83.69 90 GLU A N 1
ATOM 745 C CA . GLU A 1 90 ? 2.147 -13.130 9.075 1.00 83.69 90 GLU A CA 1
ATOM 746 C C . GLU A 1 90 ? 2.236 -11.597 9.070 1.00 83.69 90 GLU A C 1
ATOM 748 O O . GLU A 1 90 ? 3.180 -11.013 9.607 1.00 83.69 90 GLU A O 1
ATOM 753 N N . ALA A 1 91 ? 1.212 -10.924 8.532 1.00 84.50 91 ALA A N 1
ATOM 754 C CA . ALA A 1 91 ? 1.136 -9.468 8.531 1.00 84.50 91 ALA A CA 1
ATOM 755 C C . ALA A 1 91 ? 1.000 -8.884 9.952 1.00 84.50 91 ALA A C 1
ATOM 757 O O . ALA A 1 91 ? 1.545 -7.812 10.227 1.00 84.50 91 ALA A O 1
ATOM 758 N N . LEU A 1 92 ? 0.301 -9.579 10.853 1.00 87.31 92 LEU A N 1
ATOM 759 C CA . LEU A 1 92 ? 0.189 -9.203 12.265 1.00 87.31 92 LEU A CA 1
ATOM 760 C C . LEU A 1 92 ? 1.494 -9.438 13.026 1.00 87.31 92 LEU A C 1
ATOM 762 O O . LEU A 1 92 ? 1.943 -8.544 13.744 1.00 87.31 92 LEU A O 1
ATOM 766 N N . GLN A 1 93 ? 2.143 -10.583 12.814 1.00 88.00 93 GLN A N 1
ATOM 767 C CA . GLN A 1 93 ? 3.432 -10.892 13.433 1.00 88.00 93 GLN A CA 1
ATOM 768 C C . GLN A 1 93 ? 4.508 -9.873 13.032 1.00 88.00 93 GLN A C 1
ATOM 770 O O . GLN A 1 93 ? 5.283 -9.400 13.867 1.00 88.00 93 GLN A O 1
ATOM 775 N N . GLU A 1 94 ? 4.538 -9.486 11.757 1.00 85.88 94 GLU A N 1
ATOM 776 C CA . GLU A 1 94 ? 5.465 -8.470 11.268 1.00 85.88 94 GLU A CA 1
ATOM 777 C C . GLU A 1 94 ? 5.145 -7.077 11.836 1.00 85.88 94 GLU A C 1
ATOM 779 O O . GLU A 1 94 ? 6.065 -6.329 12.182 1.00 85.88 94 GLU A O 1
ATOM 784 N N . ALA A 1 95 ? 3.863 -6.728 11.988 1.00 85.50 95 ALA A N 1
ATOM 785 C CA . ALA A 1 95 ? 3.462 -5.479 12.633 1.00 85.50 95 ALA A CA 1
ATOM 786 C C . ALA A 1 95 ? 3.933 -5.422 14.096 1.00 85.50 95 ALA A C 1
ATOM 788 O O . ALA A 1 95 ? 4.529 -4.428 14.516 1.00 85.50 95 ALA A O 1
ATOM 789 N N . GLU A 1 96 ? 3.752 -6.508 14.848 1.00 88.56 96 GLU A N 1
ATOM 790 C CA . GLU A 1 96 ? 4.209 -6.618 16.235 1.00 88.56 96 GLU A CA 1
ATOM 791 C C . GLU A 1 96 ? 5.735 -6.506 16.339 1.00 88.56 96 GLU A C 1
ATOM 793 O O . GLU A 1 96 ? 6.257 -5.722 17.136 1.00 88.56 96 GLU A O 1
ATOM 798 N N . ARG A 1 97 ? 6.472 -7.205 15.465 1.00 88.81 97 ARG A N 1
ATOM 799 C CA . ARG A 1 97 ? 7.937 -7.117 15.401 1.00 88.81 97 ARG A CA 1
ATOM 800 C C . ARG A 1 97 ? 8.413 -5.675 15.208 1.00 88.81 97 ARG A C 1
ATOM 802 O O . ARG A 1 97 ? 9.377 -5.257 15.849 1.00 88.81 97 ARG A O 1
ATOM 809 N N . ARG A 1 98 ? 7.761 -4.901 14.334 1.00 81.00 98 ARG A N 1
ATOM 810 C CA . ARG A 1 98 ? 8.141 -3.499 14.090 1.00 81.00 98 ARG A CA 1
ATOM 811 C C . ARG A 1 98 ? 7.753 -2.570 15.224 1.00 81.00 98 ARG A C 1
ATOM 813 O O . ARG A 1 98 ? 8.554 -1.706 15.569 1.00 81.00 98 ARG A O 1
ATOM 820 N N . TYR A 1 99 ? 6.584 -2.769 15.820 1.00 84.94 99 TYR A N 1
ATOM 821 C CA . TYR A 1 99 ? 6.171 -2.017 17.001 1.00 84.94 99 TYR A CA 1
ATOM 822 C C . TYR A 1 99 ? 7.151 -2.209 18.166 1.00 84.94 99 TYR A C 1
ATOM 824 O O . TYR A 1 99 ? 7.529 -1.242 18.824 1.00 84.94 99 TYR A O 1
ATOM 832 N N . ASN A 1 100 ? 7.653 -3.432 18.353 1.00 86.75 100 ASN A N 1
ATOM 833 C CA . ASN A 1 100 ? 8.669 -3.731 19.364 1.00 86.75 100 ASN A CA 1
ATOM 834 C C . ASN A 1 100 ? 10.013 -3.025 19.103 1.00 86.75 100 ASN A C 1
ATOM 836 O O . ASN A 1 100 ? 10.740 -2.730 20.049 1.00 86.75 100 ASN A O 1
ATOM 840 N N . ASN A 1 101 ? 10.337 -2.725 17.841 1.00 85.19 101 ASN A N 1
ATOM 841 C CA . ASN A 1 101 ? 11.542 -1.973 17.478 1.00 85.19 101 ASN A CA 1
ATOM 842 C C . ASN A 1 101 ? 11.344 -0.451 17.576 1.00 85.19 101 ASN A C 1
ATOM 844 O O . ASN A 1 101 ? 12.287 0.269 17.894 1.00 85.19 101 ASN A O 1
ATOM 848 N N . ASN A 1 102 ? 10.141 0.047 17.284 1.00 80.94 102 ASN A N 1
ATOM 849 C CA . ASN A 1 102 ? 9.788 1.460 17.373 1.00 80.94 102 ASN A CA 1
ATOM 850 C C . ASN A 1 102 ? 8.315 1.612 17.768 1.00 80.94 102 ASN A C 1
ATOM 852 O O . ASN A 1 102 ? 7.424 1.427 16.942 1.00 80.94 102 ASN A O 1
ATOM 856 N N . THR A 1 103 ? 8.059 2.029 19.007 1.00 79.44 103 THR A N 1
ATOM 857 C CA . THR A 1 103 ? 6.697 2.164 19.547 1.00 79.44 103 THR A CA 1
ATOM 858 C C . THR A 1 103 ? 5.911 3.345 18.972 1.00 79.44 103 THR A C 1
ATOM 860 O O . THR A 1 103 ? 4.701 3.410 19.163 1.00 79.44 103 THR A O 1
ATOM 863 N N . ASN A 1 104 ? 6.566 4.270 18.260 1.00 81.88 104 ASN A N 1
ATOM 864 C CA . ASN A 1 104 ? 5.919 5.411 17.599 1.00 81.88 104 ASN A CA 1
ATOM 865 C C . ASN A 1 104 ? 5.528 5.119 16.139 1.00 81.88 104 ASN A C 1
ATOM 867 O O . ASN A 1 104 ? 5.138 6.031 15.412 1.00 81.88 104 ASN A O 1
ATOM 871 N N . ILE A 1 105 ? 5.649 3.867 15.691 1.00 82.94 105 ILE A N 1
ATOM 872 C CA . ILE A 1 105 ? 5.215 3.449 14.359 1.00 82.94 105 ILE A CA 1
ATOM 873 C C . ILE A 1 105 ? 3.691 3.513 14.217 1.00 82.94 105 ILE A C 1
ATOM 875 O O . ILE A 1 105 ? 2.941 3.148 15.124 1.00 82.94 105 ILE A O 1
ATOM 879 N N . THR A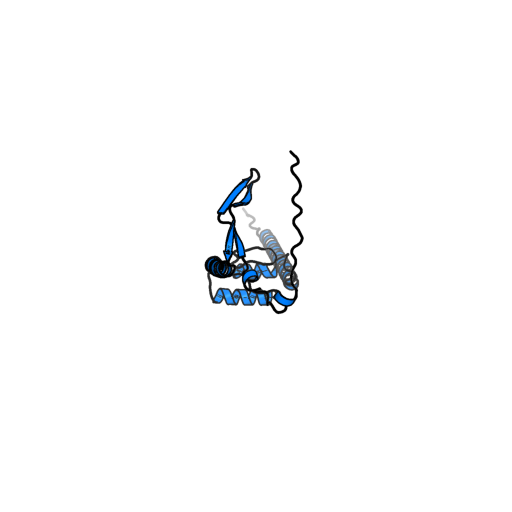 1 106 ? 3.239 3.893 13.025 1.00 85.94 106 THR A N 1
ATOM 880 C CA . THR A 1 106 ? 1.861 3.676 12.588 1.00 85.94 106 THR A CA 1
ATOM 881 C C . THR A 1 106 ? 1.825 2.818 11.328 1.00 85.94 106 THR A C 1
ATOM 883 O O . THR A 1 106 ? 2.812 2.698 10.600 1.00 85.94 106 THR A O 1
ATOM 886 N N . PHE A 1 107 ? 0.679 2.193 11.082 1.00 84.56 107 PHE A N 1
ATOM 887 C CA . PHE A 1 107 ? 0.503 1.204 10.028 1.00 84.56 107 PHE A CA 1
ATOM 888 C C . PHE A 1 107 ? -0.581 1.617 9.035 1.00 84.56 107 PHE A C 1
ATOM 890 O O . PHE A 1 107 ? -1.517 2.359 9.350 1.00 84.56 107 PHE A O 1
ATOM 897 N N . LYS A 1 108 ? -0.475 1.077 7.819 1.00 85.50 108 LYS A N 1
ATOM 898 C CA . LYS A 1 108 ? -1.432 1.291 6.734 1.00 85.50 108 LYS A CA 1
ATOM 899 C C . LYS A 1 108 ? -1.835 -0.025 6.088 1.00 85.50 108 LYS A C 1
ATOM 901 O O . LYS A 1 108 ? -0.997 -0.834 5.707 1.00 85.50 108 LYS A O 1
ATOM 906 N N . CYS A 1 109 ? -3.135 -0.228 5.921 1.00 82.38 109 CYS A N 1
ATOM 907 C CA . CYS A 1 109 ? -3.684 -1.379 5.226 1.00 82.38 109 CYS A CA 1
ATOM 908 C C . CYS A 1 109 ? -3.494 -1.232 3.717 1.00 82.38 109 CYS A C 1
ATOM 910 O O . CYS A 1 109 ? -3.979 -0.282 3.101 1.00 82.38 109 CYS A O 1
ATOM 912 N N . LYS A 1 110 ? -2.839 -2.205 3.081 1.00 76.88 110 LYS A N 1
ATOM 913 C CA . LYS A 1 110 ? -2.631 -2.193 1.625 1.00 76.88 110 LYS A CA 1
ATOM 914 C C . LYS A 1 110 ? -3.933 -2.374 0.839 1.00 76.88 110 LYS A C 1
ATOM 916 O O . LYS A 1 110 ? -4.025 -1.834 -0.265 1.00 76.88 110 LYS A O 1
ATOM 921 N N . ALA A 1 111 ? -4.908 -3.092 1.399 1.00 81.31 111 ALA A N 1
ATOM 922 C CA . ALA A 1 111 ? -6.163 -3.422 0.731 1.00 81.31 111 ALA A CA 1
ATOM 923 C C . ALA A 1 111 ? -7.107 -2.212 0.642 1.00 81.31 111 ALA A C 1
ATOM 925 O O . ALA A 1 111 ? -7.407 -1.749 -0.453 1.00 81.31 111 ALA A O 1
ATOM 926 N N . CYS A 1 112 ? -7.509 -1.643 1.783 1.00 82.94 112 CYS A N 1
ATOM 927 C CA . CYS A 1 112 ? -8.456 -0.520 1.831 1.00 82.94 112 CYS A CA 1
ATOM 928 C C . CYS A 1 112 ? -7.799 0.861 1.972 1.00 82.94 112 CYS A C 1
ATOM 930 O O . CYS A 1 112 ? -8.495 1.870 2.002 1.00 82.94 112 CYS A O 1
ATOM 932 N N . LYS A 1 113 ? -6.465 0.920 2.078 1.00 84.56 113 LYS A N 1
ATOM 933 C CA . LYS A 1 113 ? -5.663 2.150 2.224 1.00 84.56 113 LYS A CA 1
ATOM 934 C C . LYS A 1 113 ? -5.859 2.928 3.530 1.00 84.56 113 LYS A C 1
ATOM 936 O O . LYS A 1 113 ? -5.211 3.963 3.684 1.00 84.56 113 LYS A O 1
ATOM 941 N N . THR A 1 114 ? -6.655 2.427 4.477 1.00 83.38 114 THR A N 1
ATOM 942 C CA . THR A 1 114 ? -6.749 2.973 5.843 1.00 83.38 114 THR A CA 1
ATOM 943 C C . THR A 1 114 ? -5.359 3.025 6.471 1.00 83.38 114 THR A C 1
ATOM 945 O O . THR A 1 114 ? -4.640 2.031 6.428 1.00 83.38 114 THR A O 1
ATOM 948 N N . GLY A 1 115 ? -4.961 4.182 6.999 1.00 86.31 115 GLY A N 1
ATOM 949 C CA . GLY A 1 115 ? -3.614 4.447 7.515 1.00 86.31 115 GLY A CA 1
ATOM 950 C C . GLY A 1 115 ? -3.616 5.064 8.907 1.00 86.31 115 GLY A C 1
ATOM 951 O O . GLY A 1 115 ? -4.681 5.243 9.493 1.00 86.31 115 GLY A O 1
ATOM 952 N N . ASN A 1 116 ? -2.420 5.405 9.396 1.00 82.69 116 ASN A N 1
ATOM 953 C CA . ASN A 1 116 ? -2.172 5.963 10.730 1.00 82.69 116 ASN A CA 1
ATOM 954 C C . ASN A 1 116 ? -2.696 5.082 11.875 1.00 82.69 116 ASN A C 1
ATOM 956 O O . ASN A 1 116 ? -3.036 5.592 12.938 1.00 82.69 116 ASN A O 1
ATOM 960 N N . MET A 1 117 ? -2.773 3.768 11.653 1.00 86.50 117 MET A N 1
ATOM 961 C CA . MET A 1 117 ? -3.282 2.833 12.650 1.00 86.50 117 MET A CA 1
ATOM 962 C C . MET A 1 117 ? -2.200 2.516 13.675 1.00 86.50 117 MET A C 1
ATOM 964 O O . MET A 1 117 ? -1.074 2.189 13.297 1.00 86.50 117 MET A O 1
ATOM 968 N N . GLY A 1 118 ? -2.540 2.569 14.959 1.00 84.88 118 GLY A N 1
ATOM 969 C CA . GLY A 1 118 ? -1.692 2.018 16.017 1.00 84.88 118 GLY A CA 1
ATOM 970 C C . GLY A 1 118 ? -1.710 0.485 16.020 1.00 84.88 118 GLY A C 1
ATOM 971 O O . GLY A 1 118 ? -2.604 -0.131 15.440 1.00 84.88 118 GLY A O 1
ATOM 972 N N . ILE A 1 119 ? -0.765 -0.155 16.717 1.00 86.19 119 ILE A N 1
ATOM 973 C CA . ILE A 1 119 ? -0.660 -1.629 16.757 1.00 86.19 119 ILE A CA 1
ATOM 974 C C . ILE A 1 119 ? -1.964 -2.319 17.211 1.00 86.19 119 ILE A C 1
ATOM 976 O O . ILE A 1 119 ? -2.357 -3.335 16.645 1.00 86.19 119 ILE A O 1
ATOM 980 N N . PHE A 1 120 ? -2.697 -1.718 18.154 1.00 85.31 120 PHE A N 1
ATOM 981 C CA . PHE A 1 120 ? -3.991 -2.227 18.631 1.00 85.31 120 PHE A CA 1
ATOM 982 C C . PHE A 1 120 ? -5.111 -2.130 17.586 1.00 85.31 120 PHE A C 1
ATOM 984 O O . PHE A 1 120 ? -6.065 -2.904 17.610 1.00 85.31 120 PHE A O 1
ATOM 991 N N . GLU A 1 121 ? -5.019 -1.168 16.671 1.00 87.69 121 GLU A N 1
ATOM 992 C CA . GLU A 1 121 ? -6.005 -0.981 15.607 1.00 87.69 121 GLU A CA 1
ATOM 993 C C . GLU A 1 121 ? -5.728 -1.908 14.424 1.00 87.69 121 GLU A C 1
ATOM 995 O O . GLU A 1 121 ? -6.670 -2.337 13.758 1.00 87.69 121 GLU A O 1
ATOM 1000 N N . VAL A 1 122 ? -4.456 -2.251 14.195 1.00 87.94 122 VAL A N 1
ATOM 1001 C CA . VAL A 1 122 ? -4.018 -3.152 13.121 1.00 87.94 122 VAL A CA 1
ATOM 1002 C C . VAL A 1 122 ? -4.612 -4.543 13.270 1.00 87.94 122 VAL A C 1
ATOM 1004 O O . VAL A 1 122 ? -5.139 -5.054 12.285 1.00 87.94 122 VAL A O 1
ATOM 1007 N N . ASP A 1 123 ? -4.576 -5.123 14.474 1.00 88.38 123 ASP A N 1
ATOM 1008 C CA . ASP A 1 123 ? -5.110 -6.468 14.730 1.00 88.38 123 ASP A CA 1
ATOM 1009 C C . ASP A 1 123 ? -6.577 -6.579 14.309 1.00 88.38 123 ASP A C 1
ATOM 1011 O O . ASP A 1 123 ? -6.930 -7.318 13.383 1.00 88.38 123 ASP A O 1
ATOM 1015 N N . ARG A 1 124 ? -7.414 -5.726 14.906 1.00 89.06 124 ARG A N 1
ATOM 1016 C CA . ARG A 1 124 ? -8.839 -5.653 14.592 1.00 89.06 124 ARG A CA 1
ATOM 1017 C C . ARG A 1 124 ? -9.071 -5.352 13.116 1.00 89.06 124 ARG A C 1
ATOM 1019 O O . ARG A 1 124 ? -9.910 -5.987 12.478 1.00 89.06 12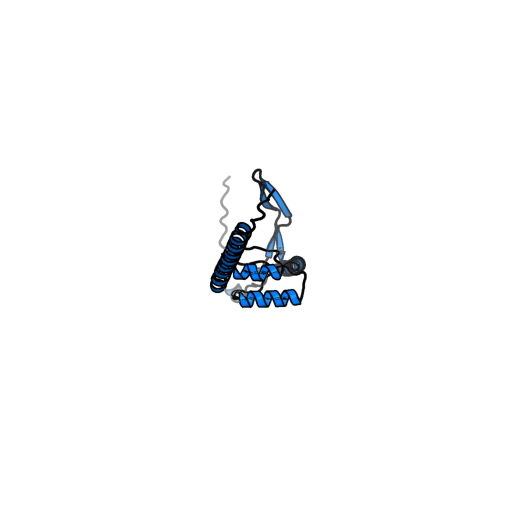4 ARG A O 1
ATOM 1026 N N . HIS A 1 125 ? -8.355 -4.376 12.559 1.00 91.50 125 HIS A N 1
ATOM 1027 C CA . HIS A 1 125 ? -8.565 -3.967 11.179 1.00 91.50 125 HIS A CA 1
ATOM 1028 C C . HIS A 1 125 ? -8.212 -5.081 10.191 1.00 91.50 125 HIS A C 1
ATOM 1030 O O . HIS A 1 125 ? -8.995 -5.350 9.286 1.00 91.50 125 HIS A O 1
ATOM 1036 N N . PHE A 1 126 ? -7.074 -5.762 10.339 1.00 88.81 126 PHE A N 1
ATOM 1037 C CA . PHE A 1 126 ? -6.663 -6.795 9.382 1.00 88.81 126 PHE A CA 1
ATOM 1038 C C . PHE A 1 126 ? -7.625 -7.983 9.396 1.00 88.81 126 PHE A C 1
ATOM 1040 O O . PHE A 1 126 ? -8.003 -8.470 8.327 1.00 88.81 126 PHE A O 1
ATOM 1047 N N . LYS A 1 127 ? -8.113 -8.372 10.575 1.00 87.38 127 LYS A N 1
ATOM 1048 C CA . LYS A 1 127 ? -9.081 -9.463 10.737 1.00 87.38 127 LYS A CA 1
ATOM 1049 C C . LYS A 1 127 ? -10.478 -9.145 10.192 1.00 87.38 127 LYS A C 1
ATOM 1051 O O . LYS A 1 127 ? -11.175 -10.056 9.759 1.00 87.38 127 LYS A O 1
ATOM 1056 N N . THR A 1 128 ? -10.866 -7.868 10.134 1.00 87.62 128 THR A N 1
ATOM 1057 C CA . THR A 1 128 ? -12.229 -7.452 9.736 1.00 87.62 128 THR A CA 1
ATOM 1058 C C . THR A 1 128 ? -12.312 -6.712 8.395 1.00 87.62 128 THR A C 1
ATOM 1060 O O . THR A 1 128 ? -13.401 -6.568 7.846 1.00 87.62 128 THR A O 1
ATOM 1063 N N . CYS A 1 129 ? -11.188 -6.269 7.820 1.00 87.56 129 CYS A N 1
ATOM 1064 C CA . CYS A 1 129 ? -11.154 -5.472 6.590 1.00 87.56 129 CYS A CA 1
ATOM 1065 C C . CYS A 1 129 ? -11.900 -6.153 5.430 1.00 87.56 129 CYS A C 1
ATOM 1067 O O . CYS A 1 129 ? -11.520 -7.233 4.979 1.00 87.56 129 CYS A O 1
ATOM 1069 N N . GLU A 1 130 ? -12.917 -5.492 4.877 1.00 86.12 130 GLU A N 1
ATOM 1070 C CA . GLU A 1 130 ? -13.735 -6.049 3.789 1.00 86.12 130 GLU A CA 1
ATOM 1071 C C . GLU A 1 130 ? -12.947 -6.285 2.494 1.00 86.12 130 GLU A C 1
ATOM 1073 O O . GLU A 1 130 ? -13.279 -7.174 1.708 1.00 86.12 130 GLU A O 1
ATOM 1078 N N . PHE A 1 131 ? -11.884 -5.502 2.300 1.00 85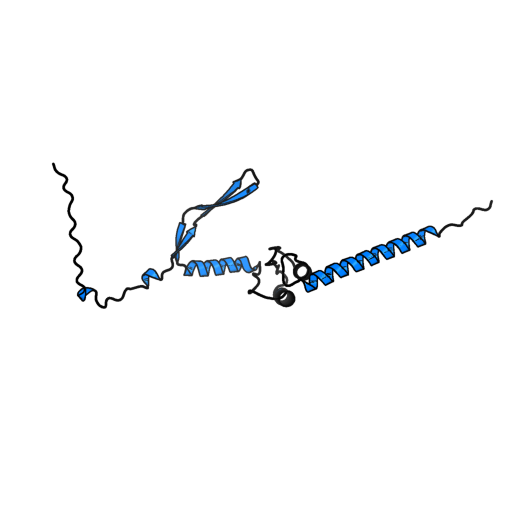.44 131 PHE A N 1
ATOM 1079 C CA . PHE A 1 131 ? -11.060 -5.482 1.093 1.00 85.44 131 PHE A CA 1
ATOM 1080 C C . PHE A 1 131 ? -9.907 -6.490 1.128 1.00 85.44 131 PHE A C 1
ATOM 1082 O O . PHE A 1 131 ? -9.271 -6.726 0.101 1.00 85.44 131 PHE A O 1
ATOM 1089 N N . ARG A 1 132 ? -9.610 -7.075 2.293 1.00 84.19 132 ARG A N 1
ATOM 1090 C CA . ARG A 1 132 ? -8.651 -8.177 2.415 1.00 84.19 132 ARG A CA 1
ATOM 1091 C C . ARG A 1 132 ? -9.333 -9.474 1.999 1.00 84.19 132 ARG A C 1
ATOM 1093 O O . ARG A 1 132 ? -10.446 -9.744 2.426 1.00 84.19 132 ARG A O 1
ATOM 1100 N N . THR A 1 133 ? -8.708 -10.281 1.152 1.00 80.75 133 THR A N 1
ATOM 1101 C CA . THR A 1 133 ? -9.270 -11.582 0.732 1.00 80.75 133 THR A CA 1
ATOM 1102 C C . THR A 1 133 ? -8.789 -12.737 1.605 1.00 80.75 133 THR A C 1
ATOM 1104 O O . THR A 1 133 ? -9.419 -13.786 1.650 1.00 80.75 133 THR A O 1
ATOM 1107 N N . ASP A 1 134 ? -7.694 -12.526 2.323 1.00 79.19 134 ASP A N 1
ATOM 1108 C CA . ASP A 1 134 ? -6.989 -13.477 3.181 1.00 79.19 134 ASP A CA 1
ATOM 1109 C C . ASP A 1 134 ? -7.535 -13.538 4.621 1.00 79.19 134 ASP A C 1
ATOM 1111 O O . ASP A 1 134 ? -7.110 -14.374 5.406 1.00 79.19 134 ASP A O 1
ATOM 1115 N N . ASN A 1 135 ? -8.515 -12.701 4.975 1.00 79.75 135 ASN A N 1
ATOM 1116 C CA . ASN A 1 135 ? -9.117 -12.650 6.316 1.00 79.75 135 ASN A CA 1
ATOM 1117 C C . ASN A 1 135 ? -10.511 -13.303 6.411 1.00 79.75 135 ASN A C 1
ATOM 1119 O O . ASN A 1 135 ? -11.270 -13.036 7.342 1.00 79.75 135 ASN A O 1
ATOM 1123 N N . LEU A 1 136 ? -10.896 -14.121 5.426 1.00 74.56 136 LEU A N 1
ATOM 1124 C CA . LEU A 1 136 ? -12.240 -14.709 5.356 1.00 74.56 136 LEU A CA 1
ATOM 1125 C C . LEU A 1 136 ? -12.579 -15.609 6.556 1.00 74.56 136 LEU A C 1
ATOM 1127 O O . LEU A 1 136 ? -13.749 -15.681 6.929 1.00 74.56 136 LEU A O 1
ATOM 1131 N N . GLY A 1 137 ? -11.589 -16.296 7.139 1.00 76.19 137 GLY A N 1
ATOM 1132 C CA . GLY A 1 137 ? -11.767 -17.079 8.370 1.00 76.19 137 GLY A CA 1
ATOM 1133 C C . GLY A 1 137 ? -12.115 -16.178 9.553 1.00 76.19 137 GLY A C 1
ATOM 1134 O O . GLY A 1 137 ? -13.185 -16.313 10.140 1.00 76.19 137 GLY A O 1
ATOM 1135 N N . TYR A 1 138 ? -11.279 -15.168 9.788 1.00 80.25 138 TYR A N 1
ATOM 1136 C CA . TYR A 1 138 ? -11.453 -14.191 10.859 1.00 80.25 138 TYR A CA 1
ATOM 1137 C C . TYR A 1 138 ? -12.770 -13.417 10.794 1.00 80.25 138 TYR A C 1
ATOM 1139 O O . TYR A 1 138 ? -13.437 -13.251 11.810 1.00 80.25 138 TYR A O 1
ATOM 1147 N N . ARG A 1 139 ? -13.211 -12.996 9.602 1.00 74.69 139 ARG A N 1
ATOM 1148 C CA . ARG A 1 139 ? -14.499 -12.293 9.458 1.00 74.69 139 ARG A CA 1
ATOM 1149 C C . ARG A 1 139 ? -15.691 -13.117 9.944 1.00 74.69 139 ARG A C 1
ATOM 1151 O O . ARG A 1 139 ? -16.650 -12.546 10.450 1.00 74.69 139 ARG A O 1
ATOM 1158 N N . LYS A 1 140 ? -15.653 -14.443 9.790 1.00 70.81 140 LYS A N 1
ATOM 1159 C CA . LYS A 1 140 ? -16.731 -15.315 10.280 1.00 70.81 140 LYS A CA 1
ATOM 1160 C C . LYS A 1 140 ? -16.729 -15.406 11.802 1.00 70.81 140 LYS A C 1
ATOM 1162 O O . LYS A 1 140 ? -17.799 -15.418 12.393 1.00 70.81 140 LYS A O 1
ATOM 1167 N N . GLU A 1 141 ? -15.551 -15.459 12.413 1.00 73.88 141 GLU A N 1
ATOM 1168 C CA . GLU A 1 141 ? -15.397 -15.522 13.868 1.00 73.88 141 GLU A CA 1
ATOM 1169 C C . GLU A 1 141 ? -15.881 -14.228 14.531 1.00 73.88 141 GLU A C 1
ATOM 1171 O O . GLU A 1 141 ? -16.764 -14.295 15.380 1.00 73.88 141 GLU A O 1
ATOM 1176 N N . TYR A 1 142 ? -15.432 -13.060 14.055 1.00 69.44 142 TYR A N 1
ATOM 1177 C CA . TYR A 1 142 ? -15.863 -11.761 14.596 1.00 69.44 142 TYR A CA 1
ATOM 1178 C C . TYR A 1 142 ? -17.366 -11.518 14.456 1.00 69.44 142 TYR A C 1
ATOM 1180 O O . TYR A 1 142 ? -18.009 -11.060 15.395 1.00 69.44 142 TYR A O 1
ATOM 1188 N N . ASN A 1 143 ? -17.950 -11.857 13.303 1.00 68.19 143 ASN A N 1
ATOM 1189 C CA . ASN A 1 143 ? -19.392 -11.701 13.119 1.00 68.19 143 ASN A CA 1
ATOM 1190 C C . ASN A 1 143 ? -20.191 -12.592 14.085 1.00 68.19 143 ASN A C 1
ATOM 1192 O O . ASN A 1 143 ? -21.241 -12.173 14.566 1.00 68.19 143 ASN A O 1
ATOM 1196 N N . ASN A 1 144 ? -19.694 -13.796 14.386 1.00 67.44 144 ASN A N 1
ATOM 1197 C CA . ASN A 1 144 ? -20.332 -14.695 15.346 1.00 67.44 144 ASN A CA 1
ATOM 1198 C C . ASN A 1 144 ? -20.145 -14.216 16.796 1.00 67.44 144 ASN A C 1
ATOM 1200 O O . ASN A 1 144 ? -21.073 -14.326 17.592 1.00 67.44 144 ASN A O 1
ATOM 1204 N N . GLU A 1 145 ? -18.974 -13.681 17.156 1.00 68.31 145 GLU A N 1
ATOM 1205 C CA . GLU A 1 145 ? -18.723 -13.109 18.487 1.00 68.31 145 GLU A CA 1
ATOM 1206 C C . GLU A 1 145 ? -19.635 -11.905 18.769 1.00 68.31 145 GLU A C 1
ATOM 1208 O O . GLU A 1 145 ? -20.270 -11.861 19.823 1.00 68.31 145 GLU A O 1
ATOM 1213 N N . ASP A 1 146 ? -19.802 -10.999 17.799 1.00 63.53 146 ASP A N 1
ATOM 1214 C CA . ASP A 1 146 ? -20.716 -9.851 17.900 1.00 63.53 146 ASP A CA 1
ATOM 1215 C C . ASP A 1 146 ? -22.195 -10.271 18.010 1.00 63.53 146 ASP A C 1
ATOM 1217 O O . ASP A 1 146 ? -23.024 -9.550 18.575 1.00 63.53 146 ASP A O 1
ATOM 1221 N N . GLU A 1 147 ? -22.580 -11.409 17.427 1.00 65.62 147 GLU A N 1
ATOM 1222 C CA . GLU A 1 147 ? -23.922 -11.983 17.600 1.00 65.62 147 GLU A CA 1
ATOM 1223 C C . GLU A 1 147 ? -24.103 -12.560 19.008 1.00 65.62 147 GLU A C 1
ATOM 1225 O O . GLU A 1 147 ? -25.076 -12.226 19.683 1.00 65.62 147 GLU A O 1
ATOM 1230 N N . ILE A 1 148 ? -23.131 -13.334 19.497 1.00 68.75 148 ILE A N 1
ATOM 1231 C CA . ILE A 1 148 ? -23.164 -13.919 20.844 1.00 68.75 148 ILE A CA 1
ATOM 1232 C C . ILE A 1 148 ? -23.178 -12.827 21.925 1.00 68.75 148 ILE A C 1
ATOM 1234 O O . ILE A 1 148 ? -23.922 -12.930 22.905 1.00 68.75 148 ILE A O 1
ATOM 1238 N N . GLU A 1 149 ? -22.382 -11.768 21.766 1.00 68.81 149 GLU A N 1
ATOM 1239 C CA . GLU A 1 149 ? -22.337 -10.666 22.728 1.00 68.81 149 GLU A CA 1
ATOM 1240 C C . GLU A 1 149 ? -23.655 -9.879 22.741 1.00 68.81 149 GLU A C 1
ATOM 1242 O O . GLU A 1 149 ? -24.188 -9.579 23.814 1.00 68.81 149 GLU A O 1
ATOM 1247 N N . ARG A 1 150 ? -24.251 -9.621 21.567 1.00 68.56 150 ARG A N 1
ATOM 1248 C CA . ARG A 1 150 ? -25.576 -8.988 21.475 1.00 68.56 150 ARG A CA 1
ATOM 1249 C C . ARG A 1 150 ? -26.664 -9.832 22.129 1.00 68.56 150 ARG A C 1
ATOM 1251 O O . ARG A 1 150 ? -27.443 -9.285 22.911 1.00 68.56 150 ARG A O 1
ATOM 1258 N N . ASP A 1 151 ? -26.690 -11.135 21.875 1.00 71.62 151 ASP A N 1
ATOM 1259 C CA . ASP A 1 151 ? -27.678 -12.042 22.467 1.00 71.62 151 ASP A CA 1
ATOM 1260 C C . ASP A 1 151 ? -27.525 -12.136 23.994 1.00 71.62 151 ASP A C 1
ATOM 1262 O O . ASP A 1 151 ? -28.516 -12.147 24.729 1.00 71.62 151 ASP A O 1
ATOM 1266 N N . SER A 1 152 ? -26.287 -12.109 24.496 1.00 72.38 152 SER A N 1
ATOM 1267 C CA . SER A 1 152 ? -25.995 -12.059 25.933 1.00 72.38 152 SER A CA 1
ATOM 1268 C C . SER A 1 152 ? -26.498 -10.762 26.582 1.00 72.38 152 SER A C 1
ATOM 1270 O O . SER A 1 152 ? -27.146 -10.799 27.633 1.00 72.38 152 SER A O 1
ATOM 1272 N N . ILE A 1 153 ? -26.273 -9.609 25.940 1.00 73.12 153 ILE A N 1
ATOM 1273 C CA . ILE A 1 153 ? -26.752 -8.303 26.423 1.00 73.12 153 ILE A CA 1
ATOM 1274 C C . ILE A 1 153 ? -28.286 -8.249 26.431 1.00 73.12 153 ILE A C 1
ATOM 1276 O O . ILE A 1 153 ? -28.881 -7.759 27.395 1.00 73.12 153 ILE A O 1
ATOM 1280 N N . ILE A 1 154 ? -28.935 -8.767 25.384 1.00 71.88 154 ILE A N 1
ATOM 1281 C CA . ILE A 1 154 ? -30.399 -8.841 25.300 1.00 71.88 154 ILE A CA 1
ATOM 1282 C C . ILE A 1 154 ? -30.944 -9.719 26.434 1.00 71.88 154 ILE A C 1
ATOM 1284 O O . ILE A 1 154 ? -31.830 -9.282 27.169 1.00 71.88 154 ILE A O 1
ATOM 1288 N N . SER A 1 155 ? -30.353 -10.896 26.658 1.00 73.38 155 SER A N 1
ATOM 1289 C CA . SER A 1 155 ? -30.772 -11.818 27.718 1.00 73.38 155 SER A CA 1
ATOM 1290 C C . SER A 1 155 ? -30.624 -11.220 29.128 1.00 73.38 155 SER A C 1
ATOM 1292 O O . SER A 1 155 ? -31.522 -11.356 29.962 1.00 73.38 155 SER A O 1
ATOM 1294 N N . GLN A 1 156 ? -29.540 -10.484 29.404 1.00 70.19 156 GLN A N 1
ATOM 1295 C CA . GLN A 1 156 ? -29.365 -9.790 30.689 1.00 70.19 156 GLN A CA 1
ATOM 1296 C C . GLN A 1 156 ? -30.396 -8.675 30.903 1.00 70.19 156 GLN A C 1
ATOM 1298 O O . GLN A 1 156 ? -30.889 -8.489 32.020 1.00 70.19 156 GLN A O 1
ATOM 1303 N N . LYS A 1 157 ? -30.745 -7.947 29.838 1.00 72.25 157 LYS A N 1
ATOM 1304 C CA . LYS A 1 157 ? -31.749 -6.884 29.891 1.00 72.25 157 LYS A CA 1
ATOM 1305 C C . LYS A 1 157 ? -33.145 -7.440 30.190 1.00 72.25 157 LYS A C 1
ATOM 1307 O O . LYS A 1 157 ? -33.826 -6.912 31.068 1.00 72.25 157 LYS A O 1
ATOM 1312 N N . GLU A 1 158 ? -33.531 -8.546 29.555 1.00 71.94 158 GLU A N 1
ATOM 1313 C CA . GLU A 1 158 ? -34.800 -9.239 29.834 1.00 71.94 158 GLU A CA 1
ATOM 1314 C C . GLU A 1 158 ? -34.870 -9.762 31.284 1.00 71.94 158 GLU A C 1
ATOM 1316 O O . GLU A 1 158 ? -35.900 -9.651 31.958 1.00 71.94 158 GLU A O 1
ATOM 1321 N N . LEU A 1 159 ? -33.751 -10.257 31.826 1.00 68.12 159 LEU A N 1
ATOM 1322 C CA . LEU A 1 159 ? -33.646 -10.669 33.231 1.00 68.12 159 LEU A CA 1
ATOM 1323 C C . LEU A 1 159 ? -33.821 -9.493 34.211 1.00 68.12 159 LEU A C 1
ATOM 1325 O O . LEU A 1 159 ? -34.514 -9.623 35.225 1.00 68.12 159 LEU A O 1
ATOM 1329 N N . MET A 1 160 ? -33.250 -8.324 33.914 1.00 70.12 160 MET A N 1
ATOM 1330 C CA . MET A 1 160 ? -33.435 -7.119 34.735 1.00 70.12 160 MET A CA 1
ATOM 1331 C C . MET A 1 160 ? -34.873 -6.576 34.680 1.00 70.12 160 MET A C 1
ATOM 1333 O O . MET A 1 160 ? -35.402 -6.131 35.701 1.00 70.12 160 MET A O 1
ATOM 1337 N N . GLU A 1 161 ? -35.536 -6.650 33.525 1.00 67.75 161 GLU A N 1
ATOM 1338 C CA . GLU A 1 161 ? -36.929 -6.206 33.354 1.00 67.75 161 GLU A CA 1
ATOM 1339 C C . GLU A 1 161 ? -37.932 -7.159 34.040 1.00 67.75 161 GLU A C 1
ATOM 1341 O O . GLU A 1 161 ? -38.932 -6.720 34.617 1.00 67.75 161 GLU A O 1
ATOM 1346 N N . SER A 1 162 ? -37.630 -8.462 34.086 1.00 60.53 162 SER A N 1
ATOM 1347 C CA . SER A 1 162 ? -38.454 -9.454 34.797 1.00 60.53 162 SER A CA 1
ATOM 1348 C C . SER A 1 162 ? -38.353 -9.365 36.332 1.00 60.53 162 SER A C 1
ATOM 1350 O O . SER A 1 162 ? -39.334 -9.619 37.032 1.00 60.53 162 SER A O 1
ATOM 1352 N N . THR A 1 163 ? -37.206 -8.942 36.874 1.00 56.62 163 THR A N 1
ATOM 1353 C CA . THR A 1 163 ? -36.976 -8.822 38.331 1.00 56.62 163 THR A CA 1
ATOM 1354 C C . THR A 1 163 ? -37.455 -7.495 38.924 1.00 56.62 163 THR A C 1
ATOM 1356 O O . THR A 1 163 ? -37.758 -7.420 40.115 1.00 56.62 163 THR A O 1
ATOM 1359 N N . SER A 1 164 ? -37.602 -6.451 38.105 1.00 54.69 164 SER A N 1
ATOM 1360 C CA . SER A 1 164 ? -38.129 -5.149 38.540 1.00 54.69 164 SER A CA 1
ATOM 1361 C C . SER A 1 164 ? -39.666 -5.084 38.580 1.00 54.69 164 SER A C 1
ATOM 1363 O O . SER A 1 164 ? -40.223 -4.183 39.208 1.00 54.69 164 SER A O 1
ATOM 1365 N N . SER A 1 165 ? -40.364 -6.085 38.028 1.00 53.56 165 SER A N 1
ATOM 1366 C CA . SER A 1 165 ? -41.833 -6.192 38.079 1.00 53.56 165 SER A CA 1
ATOM 1367 C C . SER A 1 165 ? -42.389 -6.944 39.304 1.00 53.56 165 SER A C 1
ATOM 1369 O O . SER A 1 165 ? -43.606 -7.007 39.465 1.00 53.56 165 SER A O 1
ATOM 1371 N N . SER A 1 166 ? -41.551 -7.492 40.199 1.00 51.78 166 SER A N 1
ATOM 1372 C CA . SER A 1 166 ? -42.014 -8.281 41.362 1.00 51.78 166 SER A CA 1
ATOM 1373 C C . SER A 1 166 ? -41.892 -7.587 42.729 1.00 51.78 166 SER A C 1
ATOM 1375 O O . SER A 1 166 ? -42.150 -8.215 43.755 1.00 51.78 166 SER A O 1
ATOM 1377 N N . ALA A 1 167 ? -41.525 -6.302 42.787 1.00 49.53 167 ALA A N 1
ATOM 1378 C CA . ALA A 1 167 ? -41.353 -5.567 44.044 1.00 49.53 167 ALA A CA 1
ATOM 1379 C C . ALA A 1 167 ? -42.533 -4.621 44.357 1.00 49.53 167 ALA A C 1
ATOM 1381 O O . ALA A 1 167 ? -42.413 -3.398 44.303 1.00 49.53 167 ALA A O 1
ATOM 1382 N N . SER A 1 168 ? -43.689 -5.178 44.728 1.00 59.47 168 SER A N 1
ATOM 1383 C CA . SER A 1 168 ? -44.666 -4.489 45.592 1.00 59.47 168 SER A CA 1
ATOM 1384 C C . SER A 1 168 ? -45.581 -5.492 46.286 1.00 59.47 168 SER A C 1
ATOM 1386 O O . SER A 1 168 ? -46.395 -6.138 45.631 1.00 59.47 168 SER A O 1
ATOM 1388 N N . PRO A 1 169 ? -45.474 -5.602 47.623 1.00 52.50 169 PRO A N 1
ATOM 1389 C CA . PRO A 1 169 ? -46.666 -5.362 48.429 1.00 52.50 169 PRO A CA 1
ATOM 1390 C C . PRO A 1 169 ? -46.311 -4.749 49.796 1.00 52.50 169 PRO A C 1
ATOM 1392 O O . PRO A 1 169 ? -46.084 -5.459 50.770 1.00 52.50 169 PRO A O 1
ATOM 1395 N N . PHE A 1 170 ? -46.332 -3.421 49.909 1.00 49.72 170 PHE A N 1
ATOM 1396 C CA . PHE A 1 170 ? -46.632 -2.782 51.193 1.00 49.72 170 PHE A CA 1
ATOM 1397 C C . PHE A 1 170 ? -48.014 -2.153 51.078 1.00 49.72 170 PHE A C 1
ATOM 1399 O O . PHE A 1 170 ? -48.177 -0.969 50.784 1.00 49.72 170 PHE A O 1
ATOM 1406 N N . GLN A 1 171 ? -49.036 -2.992 51.260 1.00 52.22 171 GLN A N 1
ATOM 1407 C CA . GLN A 1 171 ? -50.379 -2.500 51.520 1.00 52.22 171 GLN A CA 1
ATOM 1408 C C . GLN A 1 171 ? -50.377 -1.831 52.897 1.00 52.22 171 GLN A C 1
ATOM 1410 O O . GLN A 1 171 ? -50.086 -2.459 53.913 1.00 52.22 171 GLN A O 1
ATOM 1415 N N . ARG A 1 172 ? -50.688 -0.530 52.903 1.00 56.44 172 ARG A N 1
ATOM 1416 C CA . ARG A 1 172 ? -51.115 0.206 54.094 1.00 56.44 172 ARG A CA 1
ATOM 1417 C C . ARG A 1 172 ? -52.317 -0.508 54.697 1.00 56.44 172 ARG A C 1
ATOM 1419 O O . ARG A 1 172 ? -53.347 -0.613 54.036 1.00 56.44 172 ARG A O 1
ATOM 1426 N N . THR A 1 173 ? -52.220 -0.888 55.960 1.00 52.00 173 THR A N 1
ATOM 1427 C CA . THR A 1 173 ? -53.400 -1.076 56.801 1.00 52.00 173 THR A CA 1
ATOM 1428 C C . THR A 1 173 ? -53.416 0.033 57.843 1.00 52.00 173 THR A C 1
ATOM 1430 O O . THR A 1 173 ? -52.475 0.181 58.622 1.00 52.00 173 THR A O 1
ATOM 1433 N N . SER A 1 174 ? -54.459 0.850 57.723 1.00 53.53 174 SER A N 1
ATOM 1434 C CA . SER A 1 174 ? -54.956 1.883 58.637 1.00 53.53 174 SER A CA 1
ATOM 1435 C C . SER A 1 174 ? -55.356 1.340 60.000 1.00 53.53 174 SER A C 1
ATOM 1437 O O . SER A 1 174 ? -55.846 0.188 60.016 1.00 53.53 174 SER A O 1
#

Organism: Solanum verrucosum (NCBI:txid315347)

Foldseek 3Di:
DDPDDPPDDDDDDDVVVCVPDDPPCVVVVQDWDWDFPDKDWDADPVRDIDIDGDDTDTDGVVVVVVVVVVVVVVVVLADDDDDPDDALVRSLVVLVVVCVVPVSYKDADPFPRDTRHHSVRSNVCSLCPPRDPRNPVSNVVVVVVVVVVVVVVVVVVVVVVVVVVPDDDPDDDD

Radius of gyration: 35.05 Å; chains: 1; bounding box: 91×52×120 Å

pLDDT: mean 70.61, std 14.28, range [37.81, 91.5]